Protein 6BEU (pdb70)

Secondary structure (DSSP, 8-state):
-------

Radius of gyration: 5.1 Å; Cα contacts (8 Å, |Δi|>4): 4; chains: 1; bounding box: 6×8×13 Å

Foldseek 3Di:
DPCDVPD

Sequence (7 aa):
NDVYCKYNDVYCKYNDVYCKYNDVYCKYNDVYCKYNDVYCKYNDVYCKYNDVYCKYNDVYCKYNDVYCKYNDVYCKYNDVYCKYNDVYCKYNDVYCKYNDVYCKYNDVYCKYNDVYCKYNDVYCKYNDVYCKYNDVYCKY

Solvent-accessible surface area: 1451 Å² total

Structure (mmCIF, N/CA/C/O backbone):
data_6BEU
#
_entry.id   6BEU
#
loop_
_atom_site.group_PDB
_atom_site.id
_atom_site.type_symbol
_atom_site.label_atom_id
_atom_site.label_alt_id
_atom_site.label_comp_id
_atom_site.label_asym_id
_atom_site.label_entity_id
_atom_site.label_seq_id
_atom_site.pdbx_PDB_ins_code
_atom_site.Cartn_x
_atom_site.Cartn_y
_atom_site.Cartn_z
_atom_site.occupancy
_atom_site.B_iso_or_equiv
_atom_site.auth_seq_id
_atom_site.auth_comp_id
_atom_site.auth_asym_id
_atom_site.auth_atom_id
_atom_site.pdbx_PDB_model_num
ATOM 11 N N . ASN A 1 2 ? 32.090 21.410 9.590 1.00 0.00 2 ASN A N 1
ATOM 12 C CA . ASN A 1 2 ? 32.590 21.740 10.910 1.00 0.00 2 ASN A CA 1
ATOM 13 C C . ASN A 1 2 ? 32.860 23.230 11.020 1.00 0.00 2 ASN A C 1
ATOM 14 O O . ASN A 1 2 ? 33.930 23.650 11.470 1.00 0.00 2 ASN A O 1
ATOM 55 N N . ASP A 1 5 ? 34.450 28.300 6.580 1.00 0.00 5 ASP A N 1
ATOM 56 C CA . ASP A 1 5 ? 34.390 29.080 5.360 1.00 0.00 5 ASP A CA 1
ATOM 57 C C . ASP A 1 5 ? 34.770 28.240 4.150 1.00 0.00 5 ASP A C 1
ATOM 58 O O . ASP A 1 5 ? 35.470 28.690 3.250 1.00 0.00 5 ASP A O 1
ATOM 67 N N . VAL A 1 6 ? 34.250 27.010 4.070 1.00 0.00 6 VAL A N 1
ATOM 68 C CA . VAL A 1 6 ? 34.560 26.150 2.940 1.00 0.00 6 VAL A CA 1
ATOM 69 C C . VAL A 1 6 ? 33.420 25.280 2.450 1.00 0.00 6 VAL A C 1
ATOM 70 O O . VAL A 1 6 ? 32.310 25.370 2.980 1.00 0.00 6 VAL A O 1
ATOM 83 N N . TYR A 1 7 ? 33.700 24.470 1.420 1.00 0.00 7 TYR A N 1
ATOM 84 C CA . TYR A 1 7 ? 32.750 23.540 0.870 1.00 0.00 7 TYR A CA 1
ATOM 85 C C . TYR A 1 7 ? 32.490 22.350 1.790 1.00 0.00 7 TYR A C 1
ATOM 86 O O . TYR A 1 7 ? 33.410 21.900 2.480 1.00 0.00 7 TYR A O 1
ATOM 104 N N . CYS A 1 8 ? 31.270 21.840 1.700 1.00 0.00 8 CYS A N 1
ATOM 105 C CA . CYS A 1 8 ? 30.740 20.660 2.360 1.00 0.00 8 CYS A CA 1
ATOM 106 C C . CYS A 1 8 ? 29.560 20.120 1.570 1.00 0.00 8 CYS A C 1
ATOM 107 O O . CYS A 1 8 ? 28.660 20.860 1.190 1.00 0.00 8 CYS A O 1
ATOM 142 N N . LYS A 1 11 ? 28.640 22.510 -1.890 1.00 0.00 11 LYS A N 1
ATOM 143 C CA . LYS A 1 11 ? 28.700 23.950 -1.810 1.00 0.00 11 LYS A CA 1
ATOM 144 C C . LYS A 1 11 ? 29.350 24.510 -0.550 1.00 0.00 11 LYS A C 1
ATOM 145 O O . LYS A 1 11 ? 29.470 23.780 0.430 1.00 0.00 11 LYS A O 1
ATOM 164 N N . TYR A 1 12 ? 29.720 25.790 -0.530 1.00 0.00 12 TYR A N 1
ATOM 165 C CA . TYR A 1 12 ? 30.190 26.500 0.650 1.00 0.00 12 TYR A CA 1
ATOM 166 C C . TYR A 1 12 ? 29.100 26.560 1.720 1.00 0.00 12 TYR A C 1
ATOM 167 O O . TYR A 1 12 ? 27.920 26.740 1.450 1.00 0.00 12 TYR A O 1
ATOM 225 N N . ASN A 1 2 ? 31.835 21.688 9.548 1.00 0.00 2 ASN A N 2
ATOM 226 C CA . ASN A 1 2 ? 32.188 22.023 10.912 1.00 0.00 2 ASN A CA 2
ATOM 227 C C . ASN A 1 2 ? 32.376 23.494 11.220 1.00 0.00 2 ASN A C 2
ATOM 228 O O . ASN A 1 2 ? 33.265 23.879 11.983 1.00 0.00 2 ASN A O 2
ATOM 269 N N . ASP A 1 5 ? 35.012 28.160 6.455 1.00 0.00 5 ASP A N 2
ATOM 270 C CA . ASP A 1 5 ? 34.829 28.986 5.283 1.00 0.00 5 ASP A CA 2
ATOM 271 C C . ASP A 1 5 ? 35.047 28.214 3.986 1.00 0.00 5 ASP A C 2
ATOM 272 O O . ASP A 1 5 ? 35.571 28.780 3.025 1.00 0.00 5 ASP A O 2
ATOM 281 N N . VAL A 1 6 ? 34.596 26.960 3.919 1.00 0.00 6 VAL A N 2
ATOM 282 C CA . VAL A 1 6 ? 34.760 26.111 2.752 1.00 0.00 6 VAL A CA 2
ATOM 283 C C . VAL A 1 6 ? 33.494 25.355 2.379 1.00 0.00 6 VAL A C 2
ATOM 284 O O . VAL A 1 6 ? 32.507 25.254 3.106 1.00 0.00 6 VAL A O 2
ATOM 297 N N . TYR A 1 7 ? 33.520 24.697 1.224 1.00 0.00 7 TYR A N 2
ATOM 298 C CA . TYR A 1 7 ? 32.616 23.632 0.836 1.00 0.00 7 TYR A CA 2
ATOM 299 C C . TYR A 1 7 ? 32.474 22.496 1.838 1.00 0.00 7 TYR A C 2
ATOM 300 O O . TYR A 1 7 ? 33.470 21.962 2.321 1.00 0.00 7 TYR A O 2
ATOM 318 N N . CYS A 1 8 ? 31.215 22.146 2.111 1.00 0.00 8 CYS A N 2
ATOM 319 C CA . CYS A 1 8 ? 30.941 20.744 2.345 1.00 0.00 8 CYS A CA 2
ATOM 320 C C . CYS A 1 8 ? 29.712 20.273 1.563 1.00 0.00 8 CYS A C 2
ATOM 321 O O . CYS A 1 8 ? 28.869 21.146 1.397 1.00 0.00 8 CYS A O 2
ATOM 356 N N . LYS A 1 11 ? 28.854 22.483 -1.735 1.00 0.00 11 LYS A N 2
ATOM 357 C CA . LYS A 1 11 ? 28.343 23.823 -1.579 1.00 0.00 11 LYS A CA 2
ATOM 358 C C . LYS A 1 11 ? 28.918 24.451 -0.324 1.00 0.00 11 LYS A C 2
ATOM 359 O O . LYS A 1 11 ? 29.195 23.762 0.658 1.00 0.00 11 LYS A O 2
ATOM 378 N N . TYR A 1 12 ? 29.136 25.761 -0.388 1.00 0.00 12 TYR A N 2
ATOM 379 C CA . TYR A 1 12 ? 29.800 26.509 0.664 1.00 0.00 12 TYR A CA 2
ATOM 380 C C . TYR A 1 12 ? 29.003 26.466 1.959 1.00 0.00 12 TYR A C 2
ATOM 381 O O . TYR A 1 12 ? 27.820 26.806 1.942 1.00 0.00 12 TYR A O 2
ATOM 439 N N . ASN A 1 2 ? 31.837 21.313 9.819 1.00 0.00 2 ASN A N 3
ATOM 440 C CA . ASN A 1 2 ? 31.881 21.728 11.215 1.00 0.00 2 ASN A CA 3
ATOM 441 C C . ASN A 1 2 ? 32.117 23.215 11.388 1.00 0.00 2 ASN A C 3
ATOM 442 O O . ASN A 1 2 ? 32.523 23.647 12.470 1.00 0.00 2 ASN A O 3
ATOM 483 N N . ASP A 1 5 ? 34.500 28.465 6.586 1.00 0.00 5 ASP A N 3
ATOM 484 C CA . ASP A 1 5 ? 34.249 29.105 5.310 1.00 0.00 5 ASP A CA 3
ATOM 485 C C . ASP A 1 5 ? 34.963 28.448 4.127 1.00 0.00 5 ASP A C 3
ATOM 486 O O . ASP A 1 5 ? 35.574 29.038 3.240 1.00 0.00 5 ASP A O 3
ATOM 495 N N . VAL A 1 6 ? 34.722 27.148 3.971 1.00 0.00 6 VAL A N 3
ATOM 496 C CA . VAL A 1 6 ? 34.917 26.407 2.739 1.00 0.00 6 VAL A CA 3
ATOM 497 C C . VAL A 1 6 ? 33.737 25.504 2.401 1.00 0.00 6 VAL A C 3
ATOM 498 O O . VAL A 1 6 ? 32.583 25.720 2.752 1.00 0.00 6 VAL A O 3
ATOM 511 N N . TYR A 1 7 ? 33.994 24.578 1.476 1.00 0.00 7 TYR A N 3
ATOM 512 C CA . TYR A 1 7 ? 33.031 23.643 0.916 1.00 0.00 7 TYR A CA 3
ATOM 513 C C . TYR A 1 7 ? 32.651 22.492 1.847 1.00 0.00 7 TYR A C 3
ATOM 514 O O . TYR A 1 7 ? 33.537 22.003 2.557 1.00 0.00 7 TYR A O 3
ATOM 532 N N . CYS A 1 8 ? 31.411 22.011 1.860 1.00 0.00 8 CYS A N 3
ATOM 533 C CA . CYS A 1 8 ? 30.984 20.724 2.362 1.00 0.00 8 CYS A CA 3
ATOM 534 C C . CYS A 1 8 ? 29.679 20.356 1.667 1.00 0.00 8 CYS A C 3
ATOM 535 O O . CYS A 1 8 ? 28.794 21.200 1.650 1.00 0.00 8 CYS A O 3
ATOM 570 N N . LYS A 1 11 ? 28.605 22.485 -1.830 1.00 0.00 11 LYS A N 3
ATOM 571 C CA . LYS A 1 11 ? 28.402 23.914 -1.731 1.00 0.00 11 LYS A CA 3
ATOM 572 C C . LYS A 1 11 ? 29.305 24.529 -0.676 1.00 0.00 11 LYS A C 3
ATOM 573 O O . LYS A 1 11 ? 29.753 23.741 0.148 1.00 0.00 11 LYS A O 3
ATOM 592 N N . TYR A 1 12 ? 29.377 25.862 -0.574 1.00 0.00 12 TYR A N 3
ATOM 593 C CA . TYR A 1 12 ? 30.076 26.517 0.519 1.00 0.00 12 TYR A CA 3
ATOM 594 C C . TYR A 1 12 ? 29.168 26.496 1.746 1.00 0.00 12 TYR A C 3
ATOM 595 O O . TYR A 1 12 ? 27.947 26.436 1.663 1.00 0.00 12 TYR A O 3
ATOM 653 N N . ASN A 1 2 ? 31.593 21.394 10.115 1.00 0.00 2 ASN A N 4
ATOM 654 C CA . ASN A 1 2 ? 31.729 21.809 11.505 1.00 0.00 2 ASN A CA 4
ATOM 655 C C . ASN A 1 2 ? 31.879 23.306 11.682 1.00 0.00 2 ASN A C 4
ATOM 656 O O . ASN A 1 2 ? 32.402 23.595 12.759 1.00 0.00 2 ASN A O 4
ATOM 697 N N . ASP A 1 5 ? 34.531 28.125 6.465 1.00 0.00 5 ASP A N 4
ATOM 698 C CA . ASP A 1 5 ? 34.249 29.005 5.349 1.00 0.00 5 ASP A CA 4
ATOM 699 C C . ASP A 1 5 ? 34.304 28.428 3.943 1.00 0.00 5 ASP A C 4
ATOM 700 O O . ASP A 1 5 ? 34.048 29.136 2.980 1.00 0.00 5 ASP A O 4
ATOM 709 N N . VAL A 1 6 ? 34.510 27.101 3.858 1.00 0.00 6 VAL A N 4
ATOM 710 C CA . VAL A 1 6 ? 34.554 26.452 2.567 1.00 0.00 6 VAL A CA 4
ATOM 711 C C . VAL A 1 6 ? 33.415 25.482 2.303 1.00 0.00 6 VAL A C 4
ATOM 712 O O . VAL A 1 6 ? 32.385 25.427 2.970 1.00 0.00 6 VAL A O 4
ATOM 725 N N . TYR A 1 7 ? 33.605 24.633 1.284 1.00 0.00 7 TYR A N 4
ATOM 726 C CA . TYR A 1 7 ? 32.726 23.610 0.774 1.00 0.00 7 TYR A CA 4
ATOM 727 C C . TYR A 1 7 ? 32.555 22.417 1.707 1.00 0.00 7 TYR A C 4
ATOM 728 O O . TYR A 1 7 ? 33.475 21.806 2.250 1.00 0.00 7 TYR A O 4
ATOM 746 N N . CYS A 1 8 ? 31.280 22.003 1.726 1.00 0.00 8 CYS A N 4
ATOM 747 C CA . CYS A 1 8 ? 30.818 20.785 2.347 1.00 0.00 8 CYS A CA 4
ATOM 748 C C . CYS A 1 8 ? 29.681 20.160 1.553 1.00 0.00 8 CYS A C 4
ATOM 749 O O . CYS A 1 8 ? 28.772 20.902 1.188 1.00 0.00 8 CYS A O 4
ATOM 784 N N . LYS A 1 11 ? 28.423 22.486 -1.724 1.00 0.00 11 LYS A N 4
ATOM 785 C CA . LYS A 1 11 ? 28.060 23.859 -1.443 1.00 0.00 11 LYS A CA 4
ATOM 786 C C . LYS A 1 11 ? 29.008 24.433 -0.407 1.00 0.00 11 LYS A C 4
ATOM 787 O O . LYS A 1 11 ? 29.546 23.653 0.391 1.00 0.00 11 LYS A O 4
ATOM 806 N N . TYR A 1 12 ? 29.296 25.729 -0.441 1.00 0.00 12 TYR A N 4
ATOM 807 C CA . TYR A 1 12 ? 30.081 26.440 0.558 1.00 0.00 12 TYR A CA 4
ATOM 808 C C . TYR A 1 12 ? 29.156 26.799 1.718 1.00 0.00 12 TYR A C 4
ATOM 809 O O . TYR A 1 12 ? 28.156 27.515 1.619 1.00 0.00 12 TYR A O 4
ATOM 867 N N . ASN A 1 2 ? 31.865 21.454 9.804 1.00 0.00 2 ASN A N 5
ATOM 868 C CA . ASN A 1 2 ? 32.033 21.704 11.222 1.00 0.00 2 ASN A CA 5
ATOM 869 C C . ASN A 1 2 ? 32.064 23.183 11.598 1.00 0.00 2 ASN A C 5
ATOM 870 O O . ASN A 1 2 ? 32.407 23.442 12.748 1.00 0.00 2 ASN A O 5
ATOM 911 N N . ASP A 1 5 ? 34.639 28.370 6.607 1.00 0.00 5 ASP A N 5
ATOM 912 C CA . ASP A 1 5 ? 34.298 29.231 5.501 1.00 0.00 5 ASP A CA 5
ATOM 913 C C . ASP A 1 5 ? 34.304 28.516 4.168 1.00 0.00 5 ASP A C 5
ATOM 914 O O . ASP A 1 5 ? 33.938 29.145 3.174 1.00 0.00 5 ASP A O 5
ATOM 923 N N . VAL A 1 6 ? 34.564 27.208 4.179 1.00 0.00 6 VAL A N 5
ATOM 924 C CA . VAL A 1 6 ? 34.737 26.408 2.984 1.00 0.00 6 VAL A CA 5
ATOM 925 C C . VAL A 1 6 ? 33.506 25.656 2.508 1.00 0.00 6 VAL A C 5
ATOM 926 O O . VAL A 1 6 ? 32.354 25.953 2.843 1.00 0.00 6 VAL A O 5
ATOM 939 N N . TYR A 1 7 ? 33.630 24.719 1.577 1.00 0.00 7 TYR A N 5
ATOM 940 C CA . TYR A 1 7 ? 32.640 23.805 1.028 1.00 0.00 7 TYR A CA 5
ATOM 941 C C . TYR A 1 7 ? 32.585 22.497 1.804 1.00 0.00 7 TYR A C 5
ATOM 942 O O . TYR A 1 7 ? 33.511 21.873 2.313 1.00 0.00 7 TYR A O 5
ATOM 960 N N . CYS A 1 8 ? 31.328 22.057 1.897 1.00 0.00 8 CYS A N 5
ATOM 961 C CA . CYS A 1 8 ? 30.916 20.770 2.417 1.00 0.00 8 CYS A CA 5
ATOM 962 C C . CYS A 1 8 ? 29.806 20.298 1.489 1.00 0.00 8 CYS A C 5
ATOM 963 O O . CYS A 1 8 ? 28.895 21.046 1.140 1.00 0.00 8 CYS A O 5
ATOM 998 N N . LYS A 1 11 ? 28.709 22.216 -1.861 1.00 0.00 11 LYS A N 5
ATOM 999 C CA . LYS A 1 11 ? 28.338 23.603 -1.640 1.00 0.00 11 LYS A CA 5
ATOM 1000 C C . LYS A 1 11 ? 29.208 24.369 -0.656 1.00 0.00 11 LYS A C 5
ATOM 1001 O O . LYS A 1 11 ? 29.731 23.685 0.230 1.00 0.00 11 LYS A O 5
ATOM 1020 N N . TYR A 1 12 ? 29.177 25.695 -0.699 1.00 0.00 12 TYR A N 5
ATOM 1021 C CA . TYR A 1 12 ? 29.846 26.533 0.272 1.00 0.00 12 TYR A CA 5
ATOM 1022 C C . TYR A 1 12 ? 29.015 26.789 1.519 1.00 0.00 12 TYR A C 5
ATOM 1023 O O . TYR A 1 12 ? 27.843 27.124 1.357 1.00 0.00 12 TYR A O 5
ATOM 1081 N N . ASN A 1 2 ? 31.272 21.759 9.647 1.00 0.00 2 ASN A N 6
ATOM 1082 C CA . ASN A 1 2 ? 31.862 21.693 10.973 1.00 0.00 2 ASN A CA 6
ATOM 1083 C C . ASN A 1 2 ? 32.491 23.028 11.319 1.00 0.00 2 ASN A C 6
ATOM 1084 O O . ASN A 1 2 ? 33.280 23.125 12.258 1.00 0.00 2 ASN A O 6
ATOM 1125 N N . ASP A 1 5 ? 34.655 28.249 6.495 1.00 0.00 5 ASP A N 6
ATOM 1126 C CA . ASP A 1 5 ? 34.268 28.929 5.273 1.00 0.00 5 ASP A CA 6
ATOM 1127 C C . ASP A 1 5 ? 34.636 28.278 3.948 1.00 0.00 5 ASP A C 6
ATOM 1128 O O . ASP A 1 5 ? 34.788 28.939 2.917 1.00 0.00 5 ASP A O 6
ATOM 1137 N N . VAL A 1 6 ? 34.760 26.945 3.934 1.00 0.00 6 VAL A N 6
ATOM 1138 C CA . VAL A 1 6 ? 34.932 26.191 2.711 1.00 0.00 6 VAL A CA 6
ATOM 1139 C C . VAL A 1 6 ? 33.720 25.355 2.326 1.00 0.00 6 VAL A C 6
ATOM 1140 O O . VAL A 1 6 ? 32.594 25.574 2.772 1.00 0.00 6 VAL A O 6
ATOM 1153 N N . TYR A 1 7 ? 33.992 24.442 1.391 1.00 0.00 7 TYR A N 6
ATOM 1154 C CA . TYR A 1 7 ? 33.033 23.458 0.941 1.00 0.00 7 TYR A CA 6
ATOM 1155 C C . TYR A 1 7 ? 32.462 22.550 2.032 1.00 0.00 7 TYR A C 6
ATOM 1156 O O . TYR A 1 7 ? 33.247 22.159 2.878 1.00 0.00 7 TYR A O 6
ATOM 1174 N N . CYS A 1 8 ? 31.226 22.094 1.839 1.00 0.00 8 CYS A N 6
ATOM 1175 C CA . CYS A 1 8 ? 30.736 20.875 2.450 1.00 0.00 8 CYS A CA 6
ATOM 1176 C C . CYS A 1 8 ? 29.868 20.138 1.437 1.00 0.00 8 CYS A C 6
ATOM 1177 O O . CYS A 1 8 ? 28.808 20.695 1.148 1.00 0.00 8 CYS A O 6
ATOM 1212 N N . LYS A 1 11 ? 28.303 22.271 -1.838 1.00 0.00 11 LYS A N 6
ATOM 1213 C CA . LYS A 1 11 ? 27.802 23.553 -1.394 1.00 0.00 11 LYS A CA 6
ATOM 1214 C C . LYS A 1 11 ? 28.843 24.212 -0.508 1.00 0.00 11 LYS A C 6
ATOM 1215 O O . LYS A 1 11 ? 29.610 23.472 0.122 1.00 0.00 11 LYS A O 6
ATOM 1234 N N . TYR A 1 12 ? 28.777 25.528 -0.338 1.00 0.00 12 TYR A N 6
ATOM 1235 C CA . TYR A 1 12 ? 29.643 26.255 0.567 1.00 0.00 12 TYR A CA 6
ATOM 1236 C C . TYR A 1 12 ? 28.923 26.506 1.880 1.00 0.00 12 TYR A C 6
ATOM 1237 O O . TYR A 1 12 ? 27.738 26.801 1.748 1.00 0.00 12 TYR A O 6
ATOM 1295 N N . ASN A 1 2 ? 31.779 21.781 9.858 1.00 0.00 2 ASN A N 7
ATOM 1296 C CA . ASN A 1 2 ? 32.060 21.884 11.277 1.00 0.00 2 ASN A CA 7
ATOM 1297 C C . ASN A 1 2 ? 32.355 23.362 11.483 1.00 0.00 2 ASN A C 7
ATOM 1298 O O . ASN A 1 2 ? 32.880 23.729 12.533 1.00 0.00 2 ASN A O 7
ATOM 1339 N N . ASP A 1 5 ? 35.060 28.513 6.717 1.00 0.00 5 ASP A N 7
ATOM 1340 C CA . ASP A 1 5 ? 34.838 29.149 5.429 1.00 0.00 5 ASP A CA 7
ATOM 1341 C C . ASP A 1 5 ? 35.207 28.216 4.286 1.00 0.00 5 ASP A C 7
ATOM 1342 O O . ASP A 1 5 ? 36.191 28.507 3.631 1.00 0.00 5 ASP A O 7
ATOM 1351 N N . VAL A 1 6 ? 34.549 27.065 4.084 1.00 0.00 6 VAL A N 7
ATOM 1352 C CA . VAL A 1 6 ? 34.765 26.021 3.105 1.00 0.00 6 VAL A CA 7
ATOM 1353 C C . VAL A 1 6 ? 33.559 25.312 2.512 1.00 0.00 6 VAL A C 7
ATOM 1354 O O . VAL A 1 6 ? 32.468 25.387 3.080 1.00 0.00 6 VAL A O 7
ATOM 1367 N N . TYR A 1 7 ? 33.737 24.458 1.509 1.00 0.00 7 TYR A N 7
ATOM 1368 C CA . TYR A 1 7 ? 32.699 23.592 0.991 1.00 0.00 7 TYR A CA 7
ATOM 1369 C C . TYR A 1 7 ? 32.360 22.434 1.919 1.00 0.00 7 TYR A C 7
ATOM 1370 O O . TYR A 1 7 ? 33.159 21.828 2.635 1.00 0.00 7 TYR A O 7
ATOM 1388 N N . CYS A 1 8 ? 31.109 21.977 1.852 1.00 0.00 8 CYS A N 7
ATOM 1389 C CA . CYS A 1 8 ? 30.624 20.680 2.268 1.00 0.00 8 CYS A CA 7
ATOM 1390 C C . CYS A 1 8 ? 29.602 20.120 1.289 1.00 0.00 8 CYS A C 7
ATOM 1391 O O . CYS A 1 8 ? 28.660 20.805 0.899 1.00 0.00 8 CYS A O 7
ATOM 1426 N N . LYS A 1 11 ? 28.613 22.329 -2.065 1.00 0.00 11 LYS A N 7
ATOM 1427 C CA . LYS A 1 11 ? 28.393 23.739 -1.836 1.00 0.00 11 LYS A CA 7
ATOM 1428 C C . LYS A 1 11 ? 28.921 24.290 -0.520 1.00 0.00 11 LYS A C 7
ATOM 1429 O O . LYS A 1 11 ? 29.281 23.538 0.375 1.00 0.00 11 LYS A O 7
ATOM 1448 N N . TYR A 1 12 ? 29.119 25.605 -0.533 1.00 0.00 12 TYR A N 7
ATOM 1449 C CA . TYR A 1 12 ? 29.667 26.346 0.578 1.00 0.00 12 TYR A CA 7
ATOM 1450 C C . TYR A 1 12 ? 28.801 26.529 1.812 1.00 0.00 12 TYR A C 7
ATOM 1451 O O . TYR A 1 12 ? 27.725 27.121 1.723 1.00 0.00 12 TYR A O 7
ATOM 1509 N N . ASN A 1 2 ? 31.834 21.637 9.593 1.00 0.00 2 ASN A N 8
ATOM 1510 C CA . ASN A 1 2 ? 31.991 21.667 11.035 1.00 0.00 2 ASN A CA 8
ATOM 1511 C C . ASN A 1 2 ? 32.306 23.052 11.584 1.00 0.00 2 ASN A C 8
ATOM 1512 O O . ASN A 1 2 ? 32.693 23.102 12.753 1.00 0.00 2 ASN A O 8
ATOM 1553 N N . ASP A 1 5 ? 34.431 28.226 6.631 1.00 0.00 5 ASP A N 8
ATOM 1554 C CA . ASP A 1 5 ? 33.863 29.011 5.539 1.00 0.00 5 ASP A CA 8
ATOM 1555 C C . ASP A 1 5 ? 34.065 28.456 4.137 1.00 0.00 5 ASP A C 8
ATOM 1556 O O . ASP A 1 5 ? 33.891 29.187 3.168 1.00 0.00 5 ASP A O 8
ATOM 1565 N N . VAL A 1 6 ? 34.468 27.188 3.970 1.00 0.00 6 VAL A N 8
ATOM 1566 C CA . VAL A 1 6 ? 34.778 26.583 2.694 1.00 0.00 6 VAL A CA 8
ATOM 1567 C C . VAL A 1 6 ? 33.723 25.562 2.263 1.00 0.00 6 VAL A C 8
ATOM 1568 O O . VAL A 1 6 ? 32.606 25.592 2.781 1.00 0.00 6 VAL A O 8
ATOM 1581 N N . TYR A 1 7 ? 33.968 24.719 1.260 1.00 0.00 7 TYR A N 8
ATOM 1582 C CA . TYR A 1 7 ? 33.051 23.740 0.721 1.00 0.00 7 TYR A CA 8
ATOM 1583 C C . TYR A 1 7 ? 32.803 22.576 1.664 1.00 0.00 7 TYR A C 8
ATOM 1584 O O . TYR A 1 7 ? 33.709 21.982 2.234 1.00 0.00 7 TYR A O 8
ATOM 1602 N N . CYS A 1 8 ? 31.538 22.188 1.835 1.00 0.00 8 CYS A N 8
ATOM 1603 C CA . CYS A 1 8 ? 31.170 20.849 2.259 1.00 0.00 8 CYS A CA 8
ATOM 1604 C C . CYS A 1 8 ? 29.907 20.288 1.625 1.00 0.00 8 CYS A C 8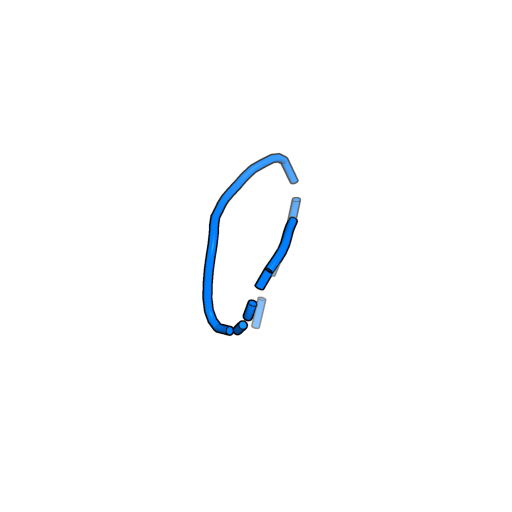
ATOM 1605 O O . CYS A 1 8 ? 28.895 20.994 1.688 1.00 0.00 8 CYS A O 8
ATOM 1640 N N . LYS A 1 11 ? 28.633 22.297 -1.789 1.00 0.00 11 LYS A N 8
ATOM 1641 C CA . LYS A 1 11 ? 28.494 23.733 -1.674 1.00 0.00 11 LYS A CA 8
ATOM 1642 C C . LYS A 1 11 ? 29.329 24.360 -0.572 1.00 0.00 11 LYS A C 8
ATOM 1643 O O . LYS A 1 11 ? 29.792 23.629 0.309 1.00 0.00 11 LYS A O 8
ATOM 1662 N N . TYR A 1 12 ? 29.548 25.669 -0.633 1.00 0.00 12 TYR A N 8
ATOM 1663 C CA . TYR A 1 12 ? 30.197 26.416 0.429 1.00 0.00 12 TYR A CA 8
ATOM 1664 C C . TYR A 1 12 ? 29.269 26.712 1.598 1.00 0.00 12 TYR A C 8
ATOM 1665 O O . TYR A 1 12 ? 28.248 27.362 1.391 1.00 0.00 12 TYR A O 8
ATOM 1723 N N . ASN A 1 2 ? 30.883 21.543 9.549 1.00 0.00 2 ASN A N 9
ATOM 1724 C CA . ASN A 1 2 ? 31.159 21.775 10.952 1.00 0.00 2 ASN A CA 9
ATOM 1725 C C . ASN A 1 2 ? 31.606 23.203 11.261 1.00 0.00 2 ASN A C 9
ATOM 1726 O O . ASN A 1 2 ? 32.279 23.332 12.276 1.00 0.00 2 ASN A O 9
ATOM 1767 N N . ASP A 1 5 ? 35.302 26.943 6.052 1.00 0.00 5 ASP A N 9
ATOM 1768 C CA . ASP A 1 5 ? 35.723 28.131 5.340 1.00 0.00 5 ASP A CA 9
ATOM 1769 C C . ASP A 1 5 ? 34.769 28.451 4.193 1.00 0.00 5 ASP A C 9
ATOM 1770 O O . ASP A 1 5 ? 34.191 29.536 4.200 1.00 0.00 5 ASP A O 9
ATOM 1779 N N . VAL A 1 6 ? 34.624 27.539 3.229 1.00 0.00 6 VAL A N 9
ATOM 1780 C CA . VAL A 1 6 ? 33.961 27.884 1.987 1.00 0.00 6 VAL A CA 9
ATOM 1781 C C . VAL A 1 6 ? 33.021 26.799 1.494 1.00 0.00 6 VAL A C 9
ATOM 1782 O O . VAL A 1 6 ? 31.913 27.198 1.153 1.00 0.00 6 VAL A O 9
ATOM 1795 N N . TYR A 1 7 ? 33.432 25.531 1.559 1.00 0.00 7 TYR A N 9
ATOM 1796 C CA . TYR A 1 7 ? 32.487 24.451 1.398 1.00 0.00 7 TYR A CA 9
ATOM 1797 C C . TYR A 1 7 ? 32.829 23.198 2.195 1.00 0.00 7 TYR A C 9
ATOM 1798 O O . TYR A 1 7 ? 34.003 22.957 2.484 1.00 0.00 7 TYR A O 9
ATOM 1816 N N . CYS A 1 8 ? 31.855 22.317 2.389 1.00 0.00 8 CYS A N 9
ATOM 1817 C CA . CYS A 1 8 ? 31.953 20.878 2.560 1.00 0.00 8 CYS A CA 9
ATOM 1818 C C . CYS A 1 8 ? 30.928 20.178 1.671 1.00 0.00 8 CYS A C 9
ATOM 1819 O O . CYS A 1 8 ? 29.775 20.610 1.671 1.00 0.00 8 CYS A O 9
ATOM 1854 N N . LYS A 1 11 ? 28.485 21.849 -1.267 1.00 0.00 11 LYS A N 9
ATOM 1855 C CA . LYS A 1 11 ? 27.786 23.054 -0.890 1.00 0.00 11 LYS A CA 9
ATOM 1856 C C . LYS A 1 11 ? 28.587 23.971 0.017 1.00 0.00 11 LYS A C 9
ATOM 1857 O O . LYS A 1 11 ? 29.472 23.564 0.764 1.00 0.00 11 LYS A O 9
ATOM 1876 N N . TYR A 1 12 ? 28.244 25.253 -0.079 1.00 0.00 12 TYR A N 9
ATOM 1877 C CA . TYR A 1 12 ? 28.974 26.314 0.588 1.00 0.00 12 TYR A CA 9
ATOM 1878 C C . TYR A 1 12 ? 28.576 26.368 2.058 1.00 0.00 12 TYR A C 9
ATOM 1879 O O . TYR A 1 12 ? 27.391 26.438 2.393 1.00 0.00 12 TYR A O 9
ATOM 1937 N N . ASN A 1 2 ? 31.626 21.385 9.961 1.00 0.00 2 ASN A N 10
ATOM 1938 C CA . ASN A 1 2 ? 31.731 21.615 11.396 1.00 0.00 2 ASN A CA 10
ATOM 1939 C C . ASN A 1 2 ? 32.081 23.033 11.826 1.00 0.00 2 ASN A C 10
ATOM 1940 O O . ASN A 1 2 ? 32.588 23.298 12.921 1.00 0.00 2 ASN A O 10
ATOM 1981 N N . ASP A 1 5 ? 35.912 26.596 7.201 1.00 0.00 5 ASP A N 10
ATOM 1982 C CA . ASP A 1 5 ? 35.733 26.092 5.863 1.00 0.00 5 ASP A CA 10
ATOM 1983 C C . ASP A 1 5 ? 35.159 27.014 4.793 1.00 0.00 5 ASP A C 10
ATOM 1984 O O . ASP A 1 5 ? 34.895 28.195 5.000 1.00 0.00 5 ASP A O 10
ATOM 1993 N N . VAL A 1 6 ? 34.929 26.470 3.596 1.00 0.00 6 VAL A N 10
ATOM 1994 C CA . VAL A 1 6 ? 34.222 27.053 2.470 1.00 0.00 6 VAL A CA 10
ATOM 1995 C C . VAL A 1 6 ? 33.238 26.111 1.815 1.00 0.00 6 VAL A C 10
ATOM 1996 O O . VAL A 1 6 ? 32.246 26.568 1.260 1.00 0.00 6 VAL A O 10
ATOM 2009 N N . TYR A 1 7 ? 33.397 24.790 1.927 1.00 0.00 7 TYR A N 10
ATOM 2010 C CA . TYR A 1 7 ? 32.697 23.830 1.091 1.00 0.00 7 TYR A CA 10
ATOM 2011 C C . TYR A 1 7 ? 32.436 22.630 1.990 1.00 0.00 7 TYR A C 10
ATOM 2012 O O . TYR A 1 7 ? 33.279 22.116 2.733 1.00 0.00 7 TYR A O 10
ATOM 2030 N N . CYS A 1 8 ? 31.198 22.150 1.877 1.00 0.00 8 CYS A N 10
ATOM 2031 C CA . CYS A 1 8 ? 30.701 20.876 2.340 1.00 0.00 8 CYS A CA 10
ATOM 2032 C C . CYS A 1 8 ? 29.728 20.296 1.327 1.00 0.00 8 CYS A C 10
ATOM 2033 O O . CYS A 1 8 ? 28.970 21.054 0.732 1.00 0.00 8 CYS A O 10
ATOM 2068 N N . LYS A 1 11 ? 28.865 22.048 -2.169 1.00 0.00 11 LYS A N 10
ATOM 2069 C CA . LYS A 1 11 ? 28.461 23.439 -2.181 1.00 0.00 11 LYS A CA 10
ATOM 2070 C C . LYS A 1 11 ? 28.925 24.178 -0.934 1.00 0.00 11 LYS A C 10
ATOM 2071 O O . LYS A 1 11 ? 29.593 23.662 -0.032 1.00 0.00 11 LYS A O 10
ATOM 2090 N N . TYR A 1 12 ? 28.666 25.471 -0.751 1.00 0.00 12 TYR A N 10
ATOM 2091 C CA . TYR A 1 12 ? 29.298 26.413 0.162 1.00 0.00 12 TYR A CA 10
ATOM 2092 C C . TYR A 1 12 ? 28.847 26.365 1.617 1.00 0.00 12 TYR A C 10
ATOM 2093 O O . TYR A 1 12 ? 27.639 26.254 1.810 1.00 0.00 12 TYR A O 10
ATOM 2151 N N . ASN A 1 2 ? 31.138 21.326 9.951 1.00 0.00 2 ASN A N 11
ATOM 2152 C CA . ASN A 1 2 ? 31.409 21.308 11.372 1.00 0.00 2 ASN A CA 11
ATOM 2153 C C . ASN A 1 2 ? 32.130 22.577 11.811 1.00 0.00 2 ASN A C 11
ATOM 2154 O O . ASN A 1 2 ? 32.413 22.765 12.992 1.00 0.00 2 ASN A O 11
ATOM 2195 N N . ASP A 1 5 ? 36.288 26.157 6.778 1.00 0.00 5 ASP A N 11
ATOM 2196 C CA . ASP A 1 5 ? 36.127 25.983 5.352 1.00 0.00 5 ASP A CA 11
ATOM 2197 C C . ASP A 1 5 ? 35.375 27.099 4.636 1.00 0.00 5 ASP A C 11
ATOM 2198 O O . ASP A 1 5 ? 35.137 28.180 5.166 1.00 0.00 5 ASP A O 11
ATOM 2207 N N . VAL A 1 6 ? 35.033 26.799 3.379 1.00 0.00 6 VAL A N 11
ATOM 2208 C CA . VAL A 1 6 ? 33.995 27.419 2.576 1.00 0.00 6 VAL A CA 11
ATOM 2209 C C . VAL A 1 6 ? 33.120 26.460 1.794 1.00 0.00 6 VAL A C 11
ATOM 2210 O O . VAL A 1 6 ? 32.060 26.855 1.320 1.00 0.00 6 VAL A O 11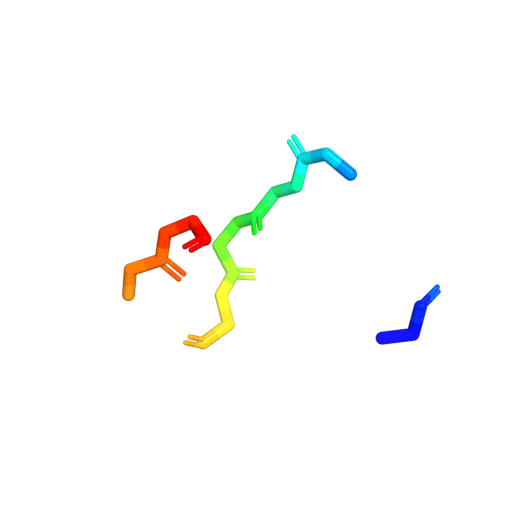
ATOM 2223 N N . TYR A 1 7 ? 33.523 25.201 1.620 1.00 0.00 7 TYR A N 11
ATOM 2224 C CA . TYR A 1 7 ? 32.800 24.046 1.117 1.00 0.00 7 TYR A CA 11
ATOM 2225 C C . TYR A 1 7 ? 32.234 23.069 2.133 1.00 0.00 7 TYR A C 11
ATOM 2226 O O . TYR A 1 7 ? 32.907 22.801 3.127 1.00 0.00 7 TYR A O 11
ATOM 2244 N N . CYS A 1 8 ? 31.126 22.391 1.807 1.00 0.00 8 CYS A N 11
ATOM 2245 C CA . CYS A 1 8 ? 30.830 21.107 2.403 1.00 0.00 8 CYS A CA 11
ATOM 2246 C C . CYS A 1 8 ? 30.029 20.196 1.490 1.00 0.00 8 CYS A C 11
ATOM 2247 O O . CYS A 1 8 ? 29.082 20.743 0.933 1.00 0.00 8 CYS A O 11
ATOM 2282 N N . LYS A 1 11 ? 28.994 21.946 -1.986 1.00 0.00 11 LYS A N 11
ATOM 2283 C CA . LYS A 1 11 ? 28.339 23.237 -1.994 1.00 0.00 11 LYS A CA 11
ATOM 2284 C C . LYS A 1 11 ? 29.042 24.208 -1.054 1.00 0.00 11 LYS A C 11
ATOM 2285 O O . LYS A 1 11 ? 29.936 23.833 -0.302 1.00 0.00 11 LYS A O 11
ATOM 2304 N N . TYR A 1 12 ? 28.488 25.420 -0.951 1.00 0.00 12 TYR A N 11
ATOM 2305 C CA . TYR A 1 12 ? 28.885 26.462 -0.024 1.00 0.00 12 TYR A CA 11
ATOM 2306 C C . TYR A 1 12 ? 28.441 26.149 1.395 1.00 0.00 12 TYR A C 11
ATOM 2307 O O . TYR A 1 12 ? 27.376 25.646 1.723 1.00 0.00 12 TYR A O 11
ATOM 2365 N N . ASN A 1 2 ? 31.341 21.728 9.873 1.00 0.00 2 ASN A N 12
ATOM 2366 C CA . ASN A 1 2 ? 31.422 22.010 11.291 1.00 0.00 2 ASN A CA 12
ATOM 2367 C C . ASN A 1 2 ? 32.085 23.320 11.707 1.00 0.00 2 ASN A C 12
ATOM 2368 O O . ASN A 1 2 ? 32.275 23.611 12.883 1.00 0.00 2 ASN A O 12
ATOM 2409 N N . ASP A 1 5 ? 36.342 27.618 6.807 1.00 0.00 5 ASP A N 12
ATOM 2410 C CA . ASP A 1 5 ? 36.260 27.529 5.364 1.00 0.00 5 ASP A CA 12
ATOM 2411 C C . ASP A 1 5 ? 34.940 27.973 4.766 1.00 0.00 5 ASP A C 12
ATOM 2412 O O . ASP A 1 5 ? 34.220 28.814 5.313 1.00 0.00 5 ASP A O 12
ATOM 2421 N N . VAL A 1 6 ? 34.467 27.366 3.672 1.00 0.00 6 VAL A N 12
ATOM 2422 C CA . VAL A 1 6 ? 33.173 27.603 3.065 1.00 0.00 6 VAL A CA 12
ATOM 2423 C C . VAL A 1 6 ? 32.662 26.366 2.339 1.00 0.00 6 VAL A C 12
ATOM 2424 O O . VAL A 1 6 ? 31.488 26.406 1.966 1.00 0.00 6 VAL A O 12
ATOM 2437 N N . TYR A 1 7 ? 33.418 25.298 2.075 1.00 0.00 7 TYR A N 12
ATOM 2438 C CA . TYR A 1 7 ? 33.034 24.199 1.204 1.00 0.00 7 TYR A CA 12
ATOM 2439 C C . TYR A 1 7 ? 32.613 22.937 1.943 1.00 0.00 7 TYR A C 12
ATOM 2440 O O . TYR A 1 7 ? 33.384 22.364 2.710 1.00 0.00 7 TYR A O 12
ATOM 2458 N N . CYS A 1 8 ? 31.390 22.464 1.722 1.00 0.00 8 CYS A N 12
ATOM 2459 C CA . CYS A 1 8 ? 30.924 21.244 2.362 1.00 0.00 8 CYS A CA 12
ATOM 2460 C C . CYS A 1 8 ? 30.004 20.421 1.465 1.00 0.00 8 CYS A C 12
ATOM 2461 O O . CYS A 1 8 ? 29.049 20.936 0.893 1.00 0.00 8 CYS A O 12
ATOM 2496 N N . LYS A 1 11 ? 28.857 21.944 -1.973 1.00 0.00 11 LYS A N 12
ATOM 2497 C CA . LYS A 1 11 ? 28.055 23.142 -1.845 1.00 0.00 11 LYS A CA 12
ATOM 2498 C C . LYS A 1 11 ? 28.783 24.135 -0.948 1.00 0.00 11 LYS A C 12
ATOM 2499 O O . LYS A 1 11 ? 29.816 23.833 -0.355 1.00 0.00 11 LYS A O 12
ATOM 2518 N N . TYR A 1 12 ? 28.281 25.364 -0.921 1.00 0.00 12 TYR A N 12
ATOM 2519 C CA . TYR A 1 12 ? 28.546 26.322 0.135 1.00 0.00 12 TYR A CA 12
ATOM 2520 C C . TYR A 1 12 ? 27.956 25.912 1.482 1.00 0.00 12 TYR A C 12
ATOM 2521 O O . TYR A 1 12 ? 26.973 25.194 1.609 1.00 0.00 12 TYR A O 12
ATOM 2579 N N . ASN A 1 2 ? 31.211 21.203 9.820 1.00 0.00 2 ASN A N 13
ATOM 2580 C CA . ASN A 1 2 ? 31.396 21.332 11.247 1.00 0.00 2 ASN A CA 13
ATOM 2581 C C . ASN A 1 2 ? 32.001 22.652 11.707 1.00 0.00 2 ASN A C 13
ATOM 2582 O O . ASN A 1 2 ? 32.220 22.798 12.911 1.00 0.00 2 ASN A O 13
ATOM 2623 N N . ASP A 1 5 ? 36.239 26.810 6.814 1.00 0.00 5 ASP A N 13
ATOM 2624 C CA . ASP A 1 5 ? 36.289 26.461 5.413 1.00 0.00 5 ASP A CA 13
ATOM 2625 C C . ASP A 1 5 ? 35.357 27.248 4.507 1.00 0.00 5 ASP A C 13
ATOM 2626 O O . ASP A 1 5 ? 34.805 28.277 4.896 1.00 0.00 5 ASP A O 13
ATOM 2635 N N . VAL A 1 6 ? 35.184 26.769 3.269 1.00 0.00 6 VAL A N 13
ATOM 2636 C CA . VAL A 1 6 ? 34.295 27.433 2.340 1.00 0.00 6 VAL A CA 13
ATOM 2637 C C . VAL A 1 6 ? 33.339 26.378 1.814 1.00 0.00 6 VAL A C 13
ATOM 2638 O O . VAL A 1 6 ? 32.281 26.822 1.372 1.00 0.00 6 VAL A O 13
ATOM 2651 N N . TYR A 1 7 ? 33.614 25.070 1.849 1.00 0.00 7 TYR A N 13
ATOM 2652 C CA . TYR A 1 7 ? 32.781 24.043 1.244 1.00 0.00 7 TYR A CA 13
ATOM 2653 C C . TYR A 1 7 ? 32.456 22.991 2.287 1.00 0.00 7 TYR A C 13
ATOM 2654 O O . TYR A 1 7 ? 33.265 22.682 3.158 1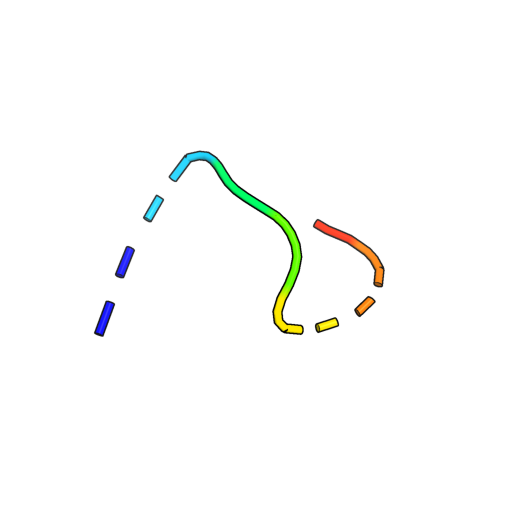.00 0.00 7 TYR A O 13
ATOM 2672 N N . CYS A 1 8 ? 31.322 22.300 2.125 1.00 0.00 8 CYS A N 13
ATOM 2673 C CA . CYS A 1 8 ? 31.040 20.974 2.614 1.00 0.00 8 CYS A CA 13
ATOM 2674 C C . CYS A 1 8 ? 30.181 20.301 1.544 1.00 0.00 8 CYS A C 13
ATOM 2675 O O . CYS A 1 8 ? 29.214 20.910 1.108 1.00 0.00 8 CYS A O 13
ATOM 2710 N N . LYS A 1 11 ? 28.770 21.952 -1.917 1.00 0.00 11 LYS A N 13
ATOM 2711 C CA . LYS A 1 11 ? 28.173 23.274 -1.813 1.00 0.00 11 LYS A CA 13
ATOM 2712 C C . LYS A 1 11 ? 28.751 24.092 -0.673 1.00 0.00 11 LYS A C 13
ATOM 2713 O O . LYS A 1 11 ? 29.482 23.497 0.120 1.00 0.00 11 LYS A O 13
ATOM 2732 N N . TYR A 1 12 ? 28.371 25.368 -0.616 1.00 0.00 12 TYR A N 13
ATOM 2733 C CA . TYR A 1 12 ? 29.096 26.372 0.145 1.00 0.00 12 TYR A CA 13
ATOM 2734 C C . TYR A 1 12 ? 28.606 26.473 1.583 1.00 0.00 12 TYR A C 13
ATOM 2735 O O . TYR A 1 12 ? 27.426 26.341 1.891 1.00 0.00 12 TYR A O 13
ATOM 2793 N N . ASN A 1 2 ? 31.100 21.125 9.892 1.00 0.00 2 ASN A N 14
ATOM 2794 C CA . ASN A 1 2 ? 31.287 21.490 11.283 1.00 0.00 2 ASN A CA 14
ATOM 2795 C C . ASN A 1 2 ? 32.211 22.644 11.630 1.00 0.00 2 ASN A C 14
ATOM 2796 O O . ASN A 1 2 ? 32.384 22.947 12.801 1.00 0.00 2 ASN A O 14
ATOM 2837 N N . ASP A 1 5 ? 36.262 26.419 6.908 1.00 0.00 5 ASP A N 14
ATOM 2838 C CA . ASP A 1 5 ? 36.115 26.127 5.493 1.00 0.00 5 ASP A CA 14
ATOM 2839 C C . ASP A 1 5 ? 35.360 27.146 4.650 1.00 0.00 5 ASP A C 14
ATOM 2840 O O . ASP A 1 5 ? 35.319 28.347 4.927 1.00 0.00 5 ASP A O 14
ATOM 2849 N N . VAL A 1 6 ? 34.878 26.700 3.495 1.00 0.00 6 VAL A N 14
ATOM 2850 C CA . VAL A 1 6 ? 34.135 27.356 2.432 1.00 0.00 6 VAL A CA 14
ATOM 2851 C C . VAL A 1 6 ? 33.168 26.455 1.677 1.00 0.00 6 VAL A C 14
ATOM 2852 O O . VAL A 1 6 ? 32.095 26.868 1.255 1.00 0.00 6 VAL A O 14
ATOM 2865 N N . TYR A 1 7 ? 33.395 25.140 1.608 1.00 0.00 7 TYR A N 14
ATOM 2866 C CA . TYR A 1 7 ? 32.416 24.147 1.223 1.00 0.00 7 TYR A CA 14
ATOM 2867 C C . TYR A 1 7 ? 32.086 23.121 2.295 1.00 0.00 7 TYR A C 14
ATOM 2868 O O . TYR A 1 7 ? 32.814 22.834 3.239 1.00 0.00 7 TYR A O 14
ATOM 2886 N N . CYS A 1 8 ? 31.030 22.341 2.040 1.00 0.00 8 CYS A N 14
ATOM 2887 C CA . CYS A 1 8 ? 30.683 21.046 2.579 1.00 0.00 8 CYS A CA 14
ATOM 2888 C C . CYS A 1 8 ? 29.925 20.185 1.577 1.00 0.00 8 CYS A C 14
ATOM 2889 O O . CYS A 1 8 ? 29.090 20.794 0.911 1.00 0.00 8 CYS A O 14
ATOM 2924 N N . LYS A 1 11 ? 28.804 21.923 -1.722 1.00 0.00 11 LYS A N 14
ATOM 2925 C CA . LYS A 1 11 ? 28.093 23.188 -1.698 1.00 0.00 11 LYS A CA 14
ATOM 2926 C C . LYS A 1 11 ? 28.673 24.091 -0.620 1.00 0.00 11 LYS A C 14
ATOM 2927 O O . LYS A 1 11 ? 29.391 23.685 0.286 1.00 0.00 11 LYS A O 14
ATOM 2946 N N . TYR A 1 12 ? 28.540 25.417 -0.768 1.00 0.00 12 TYR A N 14
ATOM 2947 C CA . TYR A 1 12 ? 29.137 26.457 0.041 1.00 0.00 12 TYR A CA 14
ATOM 2948 C C . TYR A 1 12 ? 28.789 26.369 1.521 1.00 0.00 12 TYR A C 14
ATOM 2949 O O . TYR A 1 12 ? 27.602 26.203 1.783 1.00 0.00 12 TYR A O 14
ATOM 3007 N N . ASN A 1 2 ? 31.375 21.301 9.834 1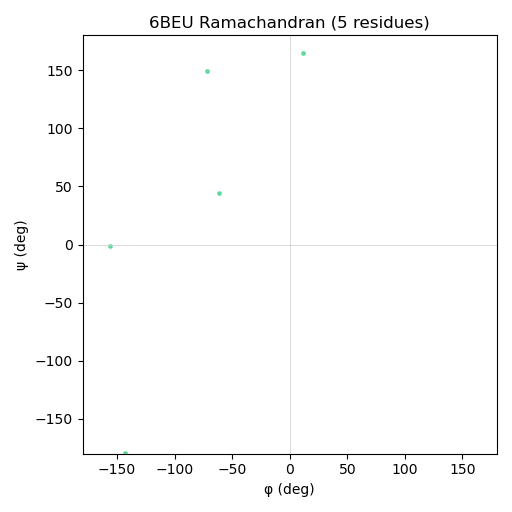.00 0.00 2 ASN A N 15
ATOM 3008 C CA . ASN A 1 2 ? 31.529 21.656 11.221 1.00 0.00 2 ASN A CA 15
ATOM 3009 C C . ASN A 1 2 ? 31.656 23.147 11.492 1.00 0.00 2 ASN A C 15
ATOM 3010 O O . ASN A 1 2 ? 31.629 23.555 12.650 1.00 0.00 2 ASN A O 15
ATOM 3051 N N . ASP A 1 5 ? 36.425 26.633 7.042 1.00 0.00 5 ASP A N 15
ATOM 3052 C CA . ASP A 1 5 ? 36.436 26.104 5.689 1.00 0.00 5 ASP A CA 15
ATOM 3053 C C . ASP A 1 5 ? 35.783 27.011 4.650 1.00 0.00 5 ASP A C 15
ATOM 3054 O O . ASP A 1 5 ? 35.824 28.241 4.717 1.00 0.00 5 ASP A O 15
ATOM 3063 N N . VAL A 1 6 ? 35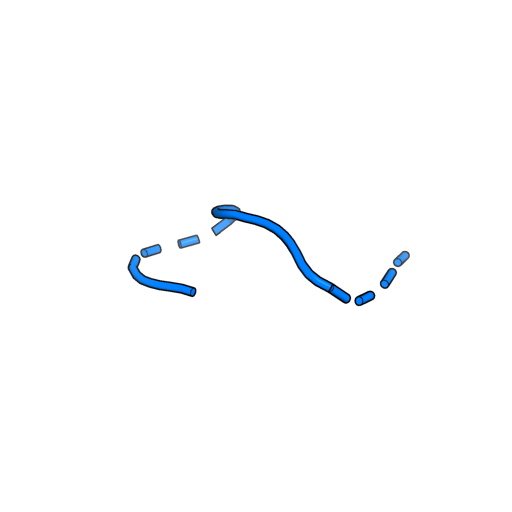.375 26.424 3.524 1.00 0.00 6 VAL A N 15
ATOM 3064 C CA . VAL A 1 6 ? 34.639 27.003 2.423 1.00 0.00 6 VAL A CA 15
ATOM 3065 C C . VAL A 1 6 ? 33.517 26.126 1.895 1.00 0.00 6 VAL A C 15
ATOM 3066 O O . VAL A 1 6 ? 32.421 26.589 1.600 1.00 0.00 6 VAL A O 15
ATOM 3079 N N . TYR A 1 7 ? 33.731 24.809 1.829 1.00 0.00 7 TYR A N 15
ATOM 3080 C CA . TYR A 1 7 ? 32.707 23.985 1.204 1.00 0.00 7 TYR A CA 15
ATOM 3081 C C . TYR A 1 7 ? 32.584 22.565 1.734 1.00 0.00 7 TYR A C 15
ATOM 3082 O O . TYR A 1 7 ? 33.565 22.067 2.280 1.00 0.00 7 TYR A O 15
ATOM 3100 N N . CYS A 1 8 ? 31.440 21.892 1.629 1.00 0.00 8 CYS A N 15
ATOM 3101 C CA . CYS A 1 8 ? 31.175 20.577 2.200 1.00 0.00 8 CYS A CA 15
ATOM 3102 C C . CYS A 1 8 ? 30.045 19.948 1.407 1.00 0.00 8 CYS A C 15
ATOM 3103 O O . CYS A 1 8 ? 28.964 20.523 1.398 1.00 0.00 8 CYS A O 15
ATOM 3138 N N . LYS A 1 11 ? 28.498 21.988 -1.693 1.00 0.00 11 LYS A N 15
ATOM 3139 C CA . LYS A 1 11 ? 27.898 23.274 -1.437 1.00 0.00 11 LYS A CA 15
ATOM 3140 C C . LYS A 1 11 ? 28.639 24.027 -0.334 1.00 0.00 11 LYS A C 15
ATOM 3141 O O . LYS A 1 11 ? 29.498 23.425 0.310 1.00 0.00 11 LYS A O 15
ATOM 3160 N N . TYR A 1 12 ? 28.434 25.346 -0.317 1.00 0.00 12 TYR A N 15
ATOM 3161 C CA . TYR A 1 12 ? 29.276 26.317 0.347 1.00 0.00 12 TYR A CA 15
ATOM 3162 C C . TYR A 1 12 ? 28.735 26.604 1.736 1.00 0.00 12 TYR A C 15
ATOM 3163 O O . TYR A 1 12 ? 27.541 26.808 1.932 1.00 0.00 12 TYR A O 15
ATOM 3221 N N . ASN A 1 2 ? 31.441 21.537 9.961 1.00 0.00 2 ASN A N 16
ATOM 3222 C CA . ASN A 1 2 ? 31.661 21.803 11.364 1.00 0.00 2 ASN A CA 16
ATOM 3223 C C . ASN A 1 2 ? 32.303 23.147 11.659 1.00 0.00 2 ASN A C 16
ATOM 3224 O O . ASN A 1 2 ? 33.104 23.255 12.581 1.00 0.00 2 ASN A O 16
ATOM 3265 N N . ASP A 1 5 ? 36.314 26.514 7.045 1.00 0.00 5 ASP A N 16
ATOM 3266 C CA . ASP A 1 5 ? 36.365 26.038 5.677 1.00 0.00 5 ASP A CA 16
ATOM 3267 C C . ASP A 1 5 ? 35.604 26.920 4.699 1.00 0.00 5 ASP A C 16
ATOM 3268 O O . ASP A 1 5 ? 35.486 28.135 4.853 1.0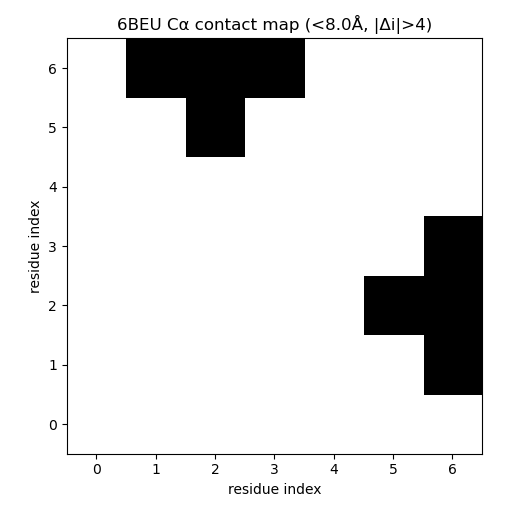0 0.00 5 ASP A O 16
ATOM 3277 N N . VAL A 1 6 ? 35.248 26.348 3.548 1.00 0.00 6 VAL A N 16
ATOM 3278 C CA . VAL A 1 6 ? 34.373 26.958 2.570 1.00 0.00 6 VAL A CA 16
ATOM 3279 C C . VAL A 1 6 ? 33.420 25.942 1.942 1.00 0.00 6 VAL A C 16
ATOM 3280 O O . VAL A 1 6 ? 32.360 26.374 1.486 1.00 0.00 6 VAL A O 16
ATOM 3293 N N . TYR A 1 7 ? 33.634 24.631 2.013 1.00 0.00 7 TYR A N 16
ATOM 3294 C CA . TYR A 1 7 ? 32.782 23.656 1.354 1.00 0.00 7 TYR A CA 16
ATOM 3295 C C . TYR A 1 7 ? 32.255 22.487 2.176 1.00 0.00 7 TYR A C 16
ATOM 3296 O O . TYR A 1 7 ? 33.010 22.057 3.049 1.00 0.00 7 TYR A O 16
ATOM 3314 N N . CYS A 1 8 ? 31.058 21.989 1.861 1.00 0.00 8 CYS A N 16
ATOM 3315 C CA . CYS A 1 8 ? 30.553 20.759 2.444 1.00 0.00 8 CYS A CA 16
ATOM 3316 C C . CYS A 1 8 ? 29.698 20.102 1.378 1.00 0.00 8 CYS A C 16
ATOM 3317 O O . CYS A 1 8 ? 28.817 20.771 0.840 1.00 0.00 8 CYS A O 16
ATOM 3352 N N . LYS A 1 11 ? 28.973 22.215 -1.990 1.00 0.00 11 LYS A N 16
ATOM 3353 C CA . LYS A 1 11 ? 28.173 23.396 -1.729 1.00 0.00 11 LYS A CA 16
ATOM 3354 C C . LYS A 1 11 ? 28.753 24.185 -0.560 1.00 0.00 11 LYS A C 16
ATOM 3355 O O . LYS A 1 11 ? 29.479 23.761 0.342 1.00 0.00 11 LYS A O 16
ATOM 3374 N N . TYR A 1 12 ? 28.377 25.460 -0.515 1.00 0.00 12 TYR A N 16
ATOM 3375 C CA . TYR A 1 12 ? 29.009 26.454 0.339 1.00 0.00 12 TYR A CA 16
ATOM 3376 C C . TYR A 1 12 ? 28.695 26.442 1.830 1.00 0.00 12 TYR A C 16
ATOM 3377 O O . TYR A 1 12 ? 27.529 26.323 2.210 1.00 0.00 12 TYR A O 16
ATOM 3435 N N . ASN A 1 2 ? 31.204 21.399 10.022 1.00 0.00 2 ASN A N 17
ATOM 3436 C CA . ASN A 1 2 ? 31.473 21.652 11.427 1.00 0.00 2 ASN A CA 17
ATOM 3437 C C . ASN A 1 2 ? 31.707 23.145 11.660 1.00 0.00 2 ASN A C 17
ATOM 3438 O O . ASN A 1 2 ? 31.833 23.511 12.825 1.00 0.00 2 ASN A O 17
ATOM 3479 N N . ASP A 1 5 ? 36.280 26.283 6.977 1.00 0.00 5 ASP A N 17
ATOM 3480 C CA . ASP A 1 5 ? 36.226 25.888 5.589 1.00 0.00 5 ASP A CA 17
ATOM 3481 C C . ASP A 1 5 ? 35.573 26.936 4.690 1.00 0.00 5 ASP A C 17
ATOM 3482 O O . ASP A 1 5 ? 35.362 28.090 5.050 1.00 0.00 5 ASP A O 17
ATOM 3491 N N . VAL A 1 6 ? 35.340 26.568 3.424 1.00 0.00 6 VAL A N 17
ATOM 3492 C CA . VAL A 1 6 ? 34.447 27.204 2.467 1.00 0.00 6 VAL A CA 17
ATOM 3493 C C . VAL A 1 6 ? 33.507 26.269 1.731 1.00 0.00 6 VAL A C 17
ATOM 3494 O O . VAL A 1 6 ? 32.511 26.749 1.198 1.00 0.00 6 VAL A O 17
ATOM 3507 N N . TYR A 1 7 ? 33.737 24.960 1.838 1.00 0.00 7 TYR A N 17
ATOM 3508 C CA . TYR A 1 7 ? 32.865 23.944 1.286 1.00 0.00 7 TYR A CA 17
ATOM 3509 C C . TYR A 1 7 ? 32.525 22.765 2.192 1.00 0.00 7 TYR A C 17
ATOM 3510 O O . TYR A 1 7 ? 33.310 22.303 3.015 1.00 0.00 7 TYR A O 17
ATOM 3528 N N . CYS A 1 8 ? 31.367 22.118 2.002 1.00 0.00 8 CYS A N 17
ATOM 3529 C CA . CYS A 1 8 ? 31.014 20.792 2.457 1.00 0.00 8 CYS A CA 17
ATOM 3530 C C . CYS A 1 8 ? 29.994 20.231 1.467 1.00 0.00 8 CYS A C 17
ATOM 3531 O O . CYS A 1 8 ? 29.012 20.873 1.086 1.00 0.00 8 CYS A O 17
ATOM 3566 N N . LYS A 1 11 ? 28.471 22.005 -1.901 1.00 0.00 11 LYS A N 17
ATOM 3567 C CA . LYS A 1 11 ? 27.789 23.256 -1.631 1.00 0.00 11 LYS A CA 17
ATOM 3568 C C . LYS A 1 11 ? 28.637 24.143 -0.723 1.00 0.00 11 LYS A C 17
ATOM 3569 O O . LYS A 1 11 ? 29.482 23.712 0.039 1.00 0.00 11 LYS A O 17
ATOM 3588 N N . TYR A 1 12 ? 28.372 25.457 -0.678 1.00 0.00 12 TYR A N 17
ATOM 3589 C CA . TYR A 1 12 ? 29.103 26.432 0.115 1.00 0.00 12 TYR A CA 17
ATOM 3590 C C . TYR A 1 12 ? 28.754 26.317 1.590 1.00 0.00 12 TYR A C 17
ATOM 3591 O O . TYR A 1 12 ? 27.601 26.068 1.918 1.00 0.00 12 TYR A O 17
ATOM 3649 N N . ASN A 1 2 ? 31.283 21.555 9.644 1.00 0.00 2 ASN A N 18
ATOM 3650 C CA . ASN A 1 2 ? 31.508 21.799 11.060 1.00 0.00 2 ASN A CA 18
ATOM 3651 C C . ASN A 1 2 ? 32.032 23.203 11.330 1.00 0.00 2 ASN A C 18
ATOM 3652 O O . ASN A 1 2 ? 32.701 23.428 12.334 1.00 0.00 2 ASN A O 18
ATOM 3693 N N . ASP A 1 5 ? 36.500 26.708 7.033 1.00 0.00 5 ASP A N 18
ATOM 3694 C CA . ASP A 1 5 ? 36.423 26.341 5.629 1.00 0.00 5 ASP A CA 18
ATOM 3695 C C . ASP A 1 5 ? 35.589 27.218 4.704 1.00 0.00 5 ASP A C 18
ATOM 3696 O O . ASP A 1 5 ? 35.288 28.375 4.979 1.00 0.00 5 ASP A O 18
ATOM 3705 N N . VAL A 1 6 ? 35.2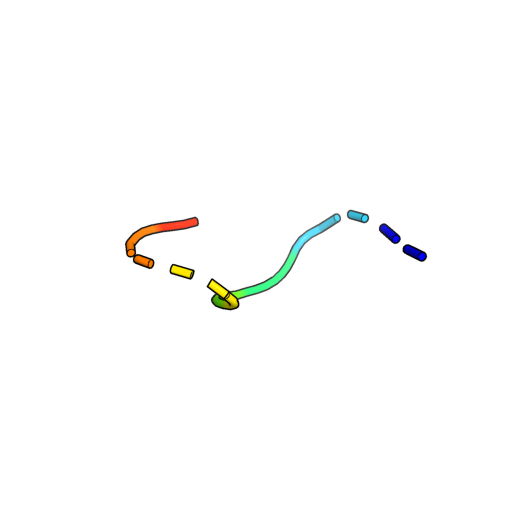47 26.618 3.560 1.00 0.00 6 VAL A N 18
ATOM 3706 C CA . VAL A 1 6 ? 34.561 27.119 2.396 1.00 0.00 6 VAL A CA 18
ATOM 3707 C C . VAL A 1 6 ? 33.533 26.151 1.830 1.00 0.00 6 VAL A C 18
ATOM 3708 O O . VAL A 1 6 ? 32.501 26.583 1.328 1.00 0.00 6 VAL A O 18
ATOM 3721 N N . TYR A 1 7 ? 33.719 24.839 2.033 1.00 0.00 7 TYR A N 18
ATOM 3722 C CA . TYR A 1 7 ? 32.984 23.842 1.284 1.00 0.00 7 TYR A CA 18
ATOM 3723 C C . TYR A 1 7 ? 32.567 22.638 2.122 1.00 0.00 7 TYR A C 18
ATOM 3724 O O . TYR A 1 7 ? 33.332 22.180 2.972 1.00 0.00 7 TYR A O 18
ATOM 3742 N N . CYS A 1 8 ? 31.348 22.120 1.938 1.00 0.00 8 CYS A N 18
ATOM 3743 C CA . CYS A 1 8 ? 30.849 20.835 2.385 1.00 0.00 8 CYS A CA 18
ATOM 3744 C C . CYS A 1 8 ? 29.884 20.251 1.370 1.00 0.00 8 CYS A C 18
ATOM 3745 O O . CYS A 1 8 ? 29.053 20.976 0.842 1.00 0.00 8 CYS A O 18
ATOM 3780 N N . LYS A 1 11 ? 28.739 22.115 -1.937 1.00 0.00 11 LYS A N 18
ATOM 3781 C CA . LYS A 1 11 ? 28.176 23.421 -1.696 1.00 0.00 11 LYS A CA 18
ATOM 3782 C C . LYS A 1 11 ? 28.905 24.309 -0.703 1.00 0.00 11 LYS A C 18
ATOM 3783 O O . LYS A 1 11 ? 29.816 23.848 -0.015 1.00 0.00 11 LYS A O 18
ATOM 3802 N N . TYR A 1 12 ? 28.487 25.572 -0.555 1.00 0.00 12 TYR A N 18
ATOM 3803 C CA . TYR A 1 12 ? 29.007 26.514 0.405 1.00 0.00 12 TYR A CA 18
ATOM 3804 C C . TYR A 1 12 ? 28.529 26.350 1.843 1.00 0.00 12 TYR A C 18
ATOM 3805 O O . TYR A 1 12 ? 27.361 26.368 2.222 1.00 0.00 12 TYR A O 18
ATOM 3863 N N . ASN A 1 2 ? 31.292 21.458 10.005 1.00 0.00 2 ASN A N 19
ATOM 3864 C CA . ASN A 1 2 ? 31.295 21.770 11.422 1.00 0.00 2 ASN A CA 19
ATOM 3865 C C . ASN A 1 2 ? 31.576 23.226 11.770 1.00 0.00 2 ASN A C 19
ATOM 3866 O O . ASN A 1 2 ? 31.453 23.596 12.940 1.00 0.00 2 ASN A O 19
ATOM 3907 N N . ASP A 1 5 ? 36.451 26.343 7.017 1.00 0.00 5 ASP A N 19
ATOM 3908 C CA . ASP A 1 5 ? 36.405 25.876 5.647 1.00 0.00 5 ASP A CA 19
ATOM 3909 C C . ASP A 1 5 ? 35.708 26.892 4.759 1.00 0.00 5 ASP A C 19
ATOM 3910 O O . ASP A 1 5 ? 35.690 28.092 5.048 1.00 0.00 5 ASP A O 19
ATOM 3919 N N . VAL A 1 6 ? 35.313 26.485 3.547 1.00 0.00 6 VAL A N 19
ATOM 3920 C CA . VAL A 1 6 ? 34.569 27.224 2.561 1.00 0.00 6 VAL A CA 19
ATOM 3921 C C . VAL A 1 6 ? 33.507 26.384 1.857 1.00 0.00 6 VAL A C 19
ATOM 3922 O O . VAL A 1 6 ? 32.583 26.971 1.301 1.00 0.00 6 VAL A O 19
ATOM 3935 N N . TYR A 1 7 ? 33.675 25.065 1.877 1.00 0.00 7 TYR A N 19
ATOM 3936 C CA . TYR A 1 7 ? 32.736 24.123 1.295 1.00 0.00 7 TYR A CA 19
ATOM 3937 C C . TYR A 1 7 ? 32.584 22.814 2.054 1.00 0.00 7 TYR A C 19
ATOM 3938 O O . TYR A 1 7 ? 33.522 22.379 2.727 1.00 0.00 7 TYR A O 19
ATOM 3956 N N . CYS A 1 8 ? 31.413 22.177 1.957 1.00 0.00 8 CYS A N 19
ATOM 3957 C CA . CYS A 1 8 ? 31.054 20.884 2.494 1.00 0.00 8 CYS A CA 19
ATOM 3958 C C . CYS A 1 8 ? 30.068 20.230 1.542 1.00 0.00 8 CYS A C 19
ATOM 3959 O O . CYS A 1 8 ? 29.133 20.953 1.193 1.00 0.00 8 CYS A O 19
ATOM 3994 N N . LYS A 1 11 ? 28.486 22.121 -1.760 1.00 0.00 11 LYS A N 19
ATOM 3995 C CA . LYS A 1 11 ? 27.906 23.425 -1.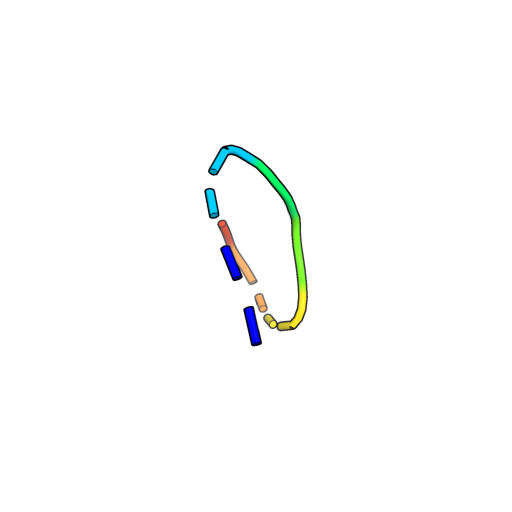528 1.00 0.00 11 LYS A CA 19
ATOM 3996 C C . LYS A 1 11 ? 28.779 24.294 -0.644 1.00 0.00 11 LYS A C 19
ATOM 3997 O O . LYS A 1 11 ? 29.450 23.783 0.248 1.00 0.00 11 LYS A O 19
ATOM 4016 N N . TYR A 1 12 ? 28.860 25.606 -0.894 1.00 0.00 12 TYR A N 19
ATOM 4017 C CA . TYR A 1 12 ? 29.501 26.546 0.010 1.00 0.00 12 TYR A CA 19
ATOM 4018 C C . TYR A 1 12 ? 28.803 26.526 1.353 1.00 0.00 12 TYR A C 19
ATOM 4019 O O . TYR A 1 12 ? 27.580 26.676 1.457 1.00 0.00 12 TYR A O 19
ATOM 4077 N N . ASN A 1 2 ? 31.771 21.265 9.529 1.00 0.00 2 ASN A N 20
ATOM 4078 C CA . ASN A 1 2 ? 32.134 21.323 10.940 1.00 0.00 2 ASN A CA 20
ATOM 4079 C C . ASN A 1 2 ? 32.418 22.718 11.474 1.00 0.00 2 ASN A C 20
ATOM 4080 O O . ASN A 1 2 ? 32.702 22.915 12.649 1.00 0.00 2 ASN A O 20
ATOM 4121 N N . ASP A 1 5 ? 36.041 27.060 7.348 1.00 0.00 5 ASP A N 20
ATOM 4122 C CA . ASP A 1 5 ? 36.069 26.396 6.061 1.00 0.00 5 ASP A CA 20
ATOM 4123 C C . ASP A 1 5 ? 35.351 27.142 4.944 1.00 0.00 5 ASP A C 20
ATOM 4124 O O . ASP A 1 5 ? 34.992 28.315 5.083 1.00 0.00 5 ASP A O 20
ATOM 4133 N N . VAL A 1 6 ? 35.118 26.513 3.794 1.00 0.00 6 VAL A N 20
ATOM 4134 C CA . VAL A 1 6 ? 34.288 26.969 2.696 1.00 0.00 6 VAL A CA 20
ATOM 4135 C C . VAL A 1 6 ? 33.369 26.013 1.954 1.00 0.00 6 VAL A C 20
ATOM 4136 O O . VAL A 1 6 ? 32.389 26.432 1.341 1.00 0.00 6 VAL A O 20
ATOM 4149 N N . TYR A 1 7 ? 33.617 24.701 1.983 1.00 0.00 7 TYR A N 20
ATOM 4150 C CA . TYR A 1 7 ? 32.959 23.610 1.310 1.00 0.00 7 TYR A CA 20
ATOM 4151 C C . TYR A 1 7 ? 32.482 22.405 2.106 1.00 0.00 7 TYR A C 20
ATOM 4152 O O . TYR A 1 7 ? 33.195 21.883 2.957 1.00 0.00 7 TYR A O 20
ATOM 4170 N N . CYS A 1 8 ? 31.258 21.924 1.859 1.00 0.00 8 CYS A N 20
ATOM 4171 C CA . CYS A 1 8 ? 30.761 20.672 2.399 1.00 0.00 8 CYS A CA 20
ATOM 4172 C C . CYS A 1 8 ? 29.596 20.238 1.520 1.00 0.00 8 CYS A C 20
ATOM 4173 O O . CYS A 1 8 ? 28.819 20.997 0.946 1.00 0.00 8 CYS A O 20
ATOM 4208 N N . LYS A 1 11 ? 29.012 22.012 -1.855 1.00 0.00 11 LYS A N 20
ATOM 4209 C CA . LYS A 1 11 ? 28.366 23.317 -1.838 1.00 0.00 11 LYS A CA 20
ATOM 4210 C C . LYS A 1 11 ? 28.892 24.236 -0.750 1.00 0.00 11 LYS A C 20
ATOM 4211 O O . LYS A 1 11 ? 29.502 23.729 0.186 1.00 0.00 11 LYS A O 20
ATOM 4230 N N . TYR A 1 12 ? 28.685 25.554 -0.839 1.00 0.00 12 TYR A N 20
ATOM 4231 C CA . TYR A 1 12 ? 29.197 26.610 0.026 1.00 0.00 12 TYR A CA 20
ATOM 4232 C C . TYR A 1 12 ? 28.659 26.516 1.446 1.00 0.00 12 TYR A C 20
ATOM 4233 O O . TYR A 1 12 ? 27.449 26.312 1.584 1.00 0.00 12 TYR A O 20
#